Protein AF-M1C9Q8-F1 (afdb_monomer_lite)

Sequence (143 aa):
MIKGPVYTGVPIGEDLGNTLNLDLVDCLTENIVKFGPEASSKVEIVVFEKEQLKTVTNWLDGKSLIRGDPHVKLKDGRVSVSHISFKHTNVSMRKREFRLGARAVDNCDIRTRIIEAVTEPFFVVDRRSSKYLAFQLITYLFH

Secondary structure (DSSP, 8-state):
-----EEBTSEET-STT--EEEEEEETTT--B--SSSGGG-EEEEEEEEGGG-SSGGGGGS----EES--EEE-BTTEEEE-SEEEPP-SS--TT-EEEEEEEESS---SS-EEEPEEPPPEEEE-SSS------EEEEEEE-

Radius of gyration: 15.32 Å; chains: 1; bounding box: 33×31×43 Å

pLDDT: mean 71.49, std 15.31, range [31.62, 94.38]

InterPro domains:
  IPR012416 CALMODULIN-BINDING PROTEIN60 [PTHR31713] (4-132)
  IPR046831 Calmodulin binding protein-like, N-terminal domain [PF07887] (3-126)

Organism: Solanum tuberosum (NCBI:txid4113)

Structure (mmCIF, N/CA/C/O backbone):
data_AF-M1C9Q8-F1
#
_entry.id   AF-M1C9Q8-F1
#
loop_
_atom_site.group_PDB
_atom_site.id
_atom_site.type_symbol
_atom_site.label_atom_id
_atom_site.label_alt_id
_atom_site.label_comp_id
_atom_site.label_asym_id
_atom_site.label_entity_id
_atom_site.label_seq_id
_atom_site.pdbx_PDB_ins_code
_atom_site.Cartn_x
_atom_site.Cartn_y
_atom_site.Cartn_z
_atom_site.occupancy
_atom_site.B_iso_or_equiv
_atom_site.auth_seq_id
_atom_site.auth_comp_id
_atom_site.auth_asym_id
_atom_site.auth_atom_id
_atom_site.pdbx_PDB_model_num
ATOM 1 N N . MET A 1 1 ? 8.074 -14.052 0.534 1.00 31.62 1 MET A N 1
ATOM 2 C CA . MET A 1 1 ? 8.976 -14.379 -0.599 1.00 31.62 1 MET A CA 1
ATOM 3 C C . MET A 1 1 ? 8.622 -13.458 -1.759 1.00 31.62 1 MET A C 1
ATOM 5 O O . MET A 1 1 ? 7.519 -13.575 -2.267 1.00 31.62 1 MET A O 1
ATOM 9 N N . ILE A 1 2 ? 9.502 -12.529 -2.142 1.00 32.78 2 ILE A N 1
ATOM 10 C CA . ILE A 1 2 ? 9.298 -11.620 -3.289 1.00 32.78 2 ILE A CA 1
ATOM 11 C C . ILE A 1 2 ? 10.056 -12.205 -4.492 1.00 32.78 2 ILE A C 1
ATOM 13 O O . ILE A 1 2 ? 11.221 -12.570 -4.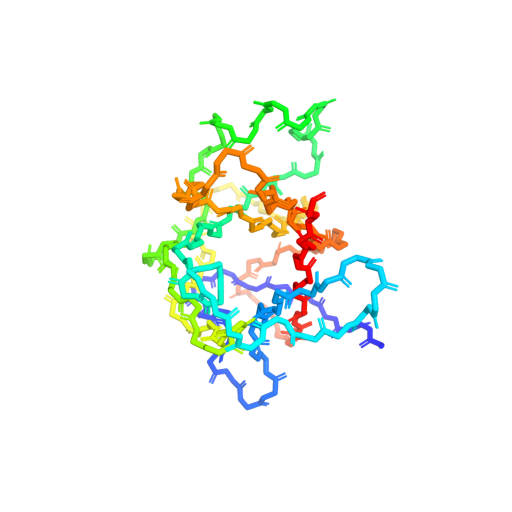335 1.00 32.78 2 ILE A O 1
ATOM 17 N N . LYS A 1 3 ? 9.434 -12.328 -5.676 1.00 43.16 3 LYS A N 1
ATOM 18 C CA . LYS A 1 3 ? 10.125 -12.748 -6.916 1.00 43.16 3 LYS A CA 1
ATOM 19 C C . LYS A 1 3 ? 9.519 -12.113 -8.173 1.00 43.16 3 LYS A C 1
ATOM 21 O O . LYS A 1 3 ? 8.461 -12.555 -8.588 1.00 43.16 3 LYS A O 1
ATOM 26 N N . GLY A 1 4 ? 10.237 -11.180 -8.811 1.00 51.88 4 GLY A N 1
ATOM 27 C CA . GLY A 1 4 ? 9.956 -10.669 -10.169 1.00 51.88 4 GLY A CA 1
ATOM 28 C C . GLY A 1 4 ? 10.069 -9.140 -10.299 1.00 51.88 4 GLY A C 1
ATOM 29 O O . GLY A 1 4 ? 10.230 -8.482 -9.283 1.00 51.88 4 GLY A O 1
ATOM 30 N N . PRO A 1 5 ? 10.060 -8.556 -11.510 1.00 55.66 5 PRO A N 1
ATOM 31 C CA . PRO A 1 5 ? 9.874 -7.114 -11.738 1.00 55.66 5 PRO A CA 1
ATOM 32 C C . PRO A 1 5 ? 8.406 -6.719 -12.038 1.00 55.66 5 PRO A C 1
ATOM 34 O O . PRO A 1 5 ? 7.604 -7.548 -12.457 1.00 55.66 5 PRO A O 1
ATOM 37 N N . VAL A 1 6 ? 8.055 -5.436 -11.867 1.00 63.53 6 VAL A N 1
ATOM 38 C CA . VAL A 1 6 ? 6.753 -4.847 -12.274 1.00 63.53 6 VAL A CA 1
ATOM 39 C C . VAL A 1 6 ? 6.819 -4.339 -13.712 1.00 63.53 6 VAL A C 1
ATOM 41 O O . VAL A 1 6 ? 7.870 -3.878 -14.142 1.00 63.53 6 VAL A O 1
ATOM 44 N N . TYR A 1 7 ? 5.714 -4.368 -14.462 1.00 67.62 7 TYR A N 1
ATOM 45 C CA . TYR A 1 7 ? 5.686 -3.937 -15.865 1.00 67.62 7 TYR A CA 1
ATOM 46 C C . TYR A 1 7 ? 4.833 -2.699 -16.107 1.00 67.62 7 TYR A C 1
ATOM 48 O O . TYR A 1 7 ? 3.820 -2.472 -15.449 1.00 67.62 7 TYR A O 1
ATOM 56 N N . THR A 1 8 ? 5.217 -1.924 -17.117 1.00 64.38 8 THR A N 1
ATOM 57 C CA . THR A 1 8 ? 4.385 -0.836 -17.633 1.00 64.38 8 THR A CA 1
ATOM 58 C C . THR A 1 8 ? 3.219 -1.338 -18.468 1.00 64.38 8 THR A C 1
ATOM 60 O O . THR A 1 8 ? 3.320 -2.340 -19.180 1.00 64.38 8 THR A O 1
ATOM 63 N N . GLY A 1 9 ? 2.100 -0.618 -18.392 1.00 62.06 9 GLY A N 1
ATOM 64 C CA . GLY A 1 9 ? 0.899 -0.895 -19.181 1.00 62.06 9 GLY A CA 1
ATOM 65 C C . GLY A 1 9 ? 0.132 -2.156 -18.780 1.00 62.06 9 GLY A C 1
ATOM 66 O O . GLY A 1 9 ? -0.863 -2.468 -19.4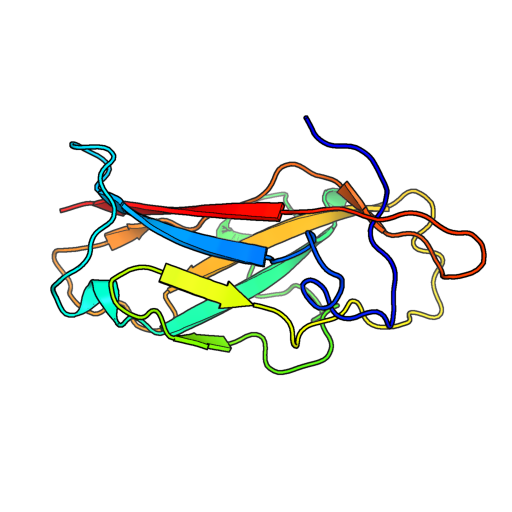27 1.00 62.06 9 GLY A O 1
ATOM 67 N N . VAL A 1 10 ? 0.573 -2.864 -17.738 1.00 69.06 10 VAL A N 1
ATOM 68 C CA . VAL A 1 10 ? -0.161 -3.969 -17.115 1.00 69.06 10 VAL A CA 1
ATOM 69 C C . VAL A 1 10 ? -0.721 -3.462 -15.788 1.00 69.06 10 VAL A C 1
ATOM 71 O O . VAL A 1 10 ? 0.049 -2.917 -14.988 1.00 69.06 10 VAL A O 1
ATOM 74 N N . PRO A 1 11 ? -2.034 -3.584 -15.556 1.00 68.62 11 PRO A N 1
ATOM 75 C CA . PRO A 1 11 ? -2.615 -3.314 -14.256 1.00 68.62 11 PRO A CA 1
ATOM 76 C C . PRO A 1 11 ? -1.959 -4.150 -13.156 1.00 68.62 11 PRO A C 1
ATOM 78 O O . PRO A 1 11 ? -1.818 -5.371 -13.233 1.00 68.62 11 PRO A O 1
ATOM 81 N N . ILE A 1 12 ? -1.508 -3.455 -12.121 1.00 70.12 12 ILE A N 1
ATOM 82 C CA . ILE A 1 12 ? -1.076 -4.045 -10.863 1.00 70.12 12 ILE A CA 1
ATOM 83 C C . ILE A 1 12 ? -2.335 -4.659 -10.256 1.00 70.12 12 ILE A C 1
ATOM 85 O O . ILE A 1 12 ? -3.306 -3.934 -10.082 1.00 70.12 12 ILE A O 1
ATOM 89 N N . GLY A 1 13 ? -2.339 -5.956 -9.947 1.00 60.84 13 GLY A N 1
ATOM 90 C CA . GLY A 1 13 ? -3.499 -6.602 -9.322 1.00 60.84 13 GLY A CA 1
ATOM 91 C C . GLY A 1 13 ? -4.450 -7.392 -10.210 1.00 60.84 13 GLY A C 1
ATOM 92 O O . GLY A 1 13 ? -5.380 -7.974 -9.663 1.00 60.84 13 GLY A O 1
ATOM 93 N N . GLU A 1 14 ? -4.248 -7.440 -11.528 1.00 52.62 14 GLU A N 1
ATOM 94 C CA . GLU A 1 14 ? -5.216 -8.054 -12.456 1.00 52.62 14 GLU A CA 1
ATOM 95 C C . GLU A 1 14 ? -4.983 -9.554 -12.728 1.00 52.62 14 GLU A C 1
ATOM 97 O O . GLU A 1 14 ? -5.942 -10.281 -12.975 1.00 52.62 14 GLU A O 1
ATOM 102 N N . ASP A 1 15 ? -3.747 -10.058 -12.616 1.00 52.62 15 ASP A N 1
ATOM 103 C CA . ASP A 1 15 ? -3.471 -11.497 -12.758 1.00 52.62 15 ASP A CA 1
ATOM 104 C C . ASP A 1 15 ? -3.753 -12.268 -11.455 1.00 52.62 15 ASP A C 1
ATOM 106 O O . ASP A 1 15 ? -3.466 -11.788 -10.353 1.00 52.62 15 ASP A O 1
ATOM 110 N N . LEU A 1 16 ? -4.290 -13.491 -11.580 1.00 43.03 16 LEU A N 1
ATOM 111 C CA . LEU A 1 16 ? -4.563 -14.413 -10.467 1.00 43.03 16 LEU A CA 1
ATOM 112 C C . LEU A 1 16 ? -3.307 -14.587 -9.591 1.00 43.03 16 LEU A C 1
ATOM 114 O O . LEU A 1 16 ? -2.371 -15.296 -9.959 1.00 43.03 16 LEU A O 1
ATOM 118 N N . GLY A 1 17 ? -3.301 -13.931 -8.426 1.00 50.59 17 GLY A N 1
ATOM 119 C CA . GLY A 1 17 ? -2.200 -13.950 -7.456 1.00 50.59 17 GLY A CA 1
ATOM 120 C C . GLY A 1 17 ? -1.436 -12.631 -7.278 1.00 50.59 17 GLY A C 1
ATOM 121 O O . GLY A 1 17 ? -0.583 -12.569 -6.399 1.00 50.59 17 GLY A O 1
ATOM 122 N N . ASN A 1 18 ? -1.746 -11.576 -8.042 1.00 56.75 18 ASN A N 1
ATOM 123 C CA . ASN A 1 18 ? -0.991 -10.314 -8.050 1.00 56.75 18 ASN A CA 1
ATOM 124 C C . ASN A 1 18 ? -1.695 -9.113 -7.391 1.00 56.75 18 ASN A C 1
ATOM 126 O O . ASN A 1 18 ? -1.301 -7.980 -7.647 1.00 56.75 18 ASN A O 1
ATOM 130 N N . THR A 1 19 ? -2.719 -9.311 -6.561 1.00 65.50 19 THR A N 1
ATOM 131 C CA . THR A 1 19 ? -3.496 -8.220 -5.936 1.00 65.50 19 THR A CA 1
ATOM 132 C C . THR A 1 19 ? -2.626 -7.294 -5.087 1.00 65.50 19 THR A C 1
ATOM 134 O O . THR A 1 19 ? -1.939 -7.772 -4.184 1.00 65.50 19 THR A O 1
ATOM 137 N N . LEU A 1 20 ? -2.695 -5.980 -5.333 1.00 78.12 20 LEU A N 1
ATOM 138 C CA . LEU A 1 20 ? -2.191 -4.993 -4.383 1.00 78.12 20 LEU A CA 1
ATOM 139 C C . LEU A 1 20 ? -3.223 -4.850 -3.269 1.00 78.12 20 LEU A C 1
ATOM 141 O O . LEU A 1 20 ? -4.283 -4.265 -3.480 1.00 78.12 20 LEU A O 1
ATOM 145 N N . ASN A 1 21 ? -2.917 -5.397 -2.102 1.00 85.50 21 ASN A N 1
ATOM 146 C CA . ASN A 1 21 ? -3.796 -5.293 -0.946 1.00 85.50 21 ASN A CA 1
ATOM 147 C C . ASN A 1 21 ? -3.310 -4.191 -0.013 1.00 85.50 21 ASN A C 1
ATOM 149 O O . ASN A 1 21 ? -2.109 -4.037 0.219 1.00 85.50 21 ASN A O 1
ATOM 153 N N . LEU A 1 22 ? -4.268 -3.437 0.503 1.00 87.75 22 LEU A N 1
ATOM 154 C CA . LEU A 1 22 ? -4.085 -2.401 1.501 1.00 87.75 22 LEU A CA 1
ATOM 155 C C . LEU A 1 22 ? -4.877 -2.796 2.735 1.00 87.75 22 LEU A C 1
ATOM 157 O O . LEU A 1 22 ? -6.096 -2.930 2.645 1.00 87.75 22 LEU A O 1
ATOM 161 N N . ASP A 1 23 ? -4.180 -2.940 3.857 1.00 91.44 23 ASP A N 1
ATOM 162 C CA . ASP A 1 23 ? -4.781 -3.218 5.158 1.00 91.44 23 ASP A CA 1
ATOM 163 C C . ASP A 1 23 ? -4.470 -2.068 6.129 1.00 91.44 23 ASP A C 1
ATOM 165 O O . ASP A 1 23 ? -3.315 -1.654 6.276 1.00 91.44 23 ASP A O 1
ATOM 169 N N . LEU A 1 24 ? -5.507 -1.557 6.796 1.00 90.56 24 LEU A N 1
ATOM 170 C CA . LEU A 1 24 ? -5.395 -0.637 7.922 1.00 90.56 24 LEU A CA 1
ATOM 171 C C . LEU A 1 24 ? -5.273 -1.442 9.213 1.00 90.56 24 LEU A C 1
ATOM 173 O O . LEU A 1 24 ? -6.201 -2.156 9.597 1.00 90.56 24 LEU A O 1
ATOM 177 N N . VAL A 1 25 ? -4.131 -1.318 9.877 1.00 89.75 25 VAL A N 1
ATOM 178 C CA . VAL A 1 25 ? -3.768 -2.101 11.059 1.00 89.75 25 VAL A CA 1
ATOM 179 C C . VAL A 1 25 ? -3.587 -1.181 12.259 1.00 89.75 25 VAL A C 1
ATOM 181 O O . VAL A 1 25 ? -2.908 -0.165 12.176 1.00 89.75 25 VAL A O 1
ATOM 184 N N . ASP A 1 26 ? -4.183 -1.531 13.389 1.00 87.19 26 ASP A N 1
ATOM 185 C CA . ASP A 1 26 ? -3.959 -0.842 14.656 1.00 87.19 26 ASP A CA 1
ATOM 186 C C . ASP A 1 26 ? -2.532 -1.119 15.156 1.00 87.19 26 ASP A C 1
ATOM 188 O O . ASP A 1 26 ? -2.102 -2.272 15.226 1.00 87.19 26 ASP A O 1
ATOM 192 N N . CYS A 1 27 ? -1.776 -0.069 15.484 1.00 82.31 27 CYS A N 1
ATOM 193 C CA . CYS A 1 27 ? -0.359 -0.208 15.830 1.00 82.31 27 CYS A CA 1
ATOM 194 C C . CYS A 1 27 ? -0.096 -0.880 17.187 1.00 82.31 27 CYS A C 1
ATOM 196 O O . CYS A 1 27 ? 1.019 -1.343 17.417 1.00 82.31 27 CYS A O 1
ATOM 198 N N . LEU A 1 28 ? -1.086 -0.927 18.085 1.00 84.69 28 LEU A N 1
ATOM 199 C CA . LEU A 1 28 ? -0.945 -1.501 19.425 1.00 84.69 28 LEU A CA 1
ATOM 200 C C . LEU A 1 28 ? -1.294 -2.988 19.443 1.00 84.69 28 LEU A C 1
ATOM 202 O O . LEU A 1 28 ? -0.686 -3.771 20.168 1.00 84.69 28 LEU A O 1
ATOM 206 N N . THR A 1 29 ? -2.307 -3.365 18.672 1.00 88.25 29 THR A N 1
ATOM 207 C CA . THR A 1 29 ? -2.899 -4.703 18.665 1.00 88.25 29 THR A CA 1
ATOM 208 C C . THR A 1 29 ? -2.516 -5.520 17.438 1.00 88.25 29 THR A C 1
ATOM 210 O O . THR A 1 29 ? -2.816 -6.711 17.402 1.00 88.25 29 THR A O 1
ATOM 213 N N . GLU A 1 30 ? -1.913 -4.885 16.428 1.00 85.88 30 GLU A N 1
ATOM 214 C CA . GLU A 1 30 ? -1.593 -5.460 15.115 1.00 85.88 30 GLU A CA 1
ATOM 215 C C . GLU A 1 30 ? -2.811 -6.058 14.383 1.00 85.88 30 GLU A C 1
ATOM 217 O O . GLU A 1 30 ? -2.683 -6.796 13.403 1.00 85.88 30 GLU A O 1
ATOM 222 N N . ASN A 1 31 ? -4.024 -5.715 14.824 1.00 90.75 31 ASN A N 1
ATOM 223 C CA . ASN A 1 31 ? -5.259 -6.179 14.216 1.00 90.75 31 ASN A CA 1
ATOM 224 C C . ASN A 1 31 ? -5.744 -5.215 13.144 1.00 90.75 31 ASN A C 1
ATOM 226 O O . ASN A 1 31 ? -5.573 -4.002 13.231 1.00 90.75 31 ASN A O 1
ATOM 230 N N . ILE A 1 32 ? -6.439 -5.762 12.150 1.00 90.75 32 ILE A N 1
ATOM 231 C CA . ILE A 1 32 ? -7.072 -4.937 11.125 1.00 90.75 32 ILE A CA 1
ATOM 232 C C . ILE A 1 32 ? -8.239 -4.161 11.732 1.00 90.75 32 ILE A C 1
ATOM 234 O O . ILE A 1 32 ? -9.133 -4.745 12.353 1.00 90.75 32 ILE A O 1
ATOM 238 N N . VAL A 1 33 ? -8.236 -2.849 11.507 1.00 91.25 33 VAL A N 1
ATOM 239 C CA . VAL A 1 33 ? -9.265 -1.918 11.969 1.00 91.25 33 VAL A CA 1
ATOM 240 C C . VAL A 1 33 ? -10.494 -2.075 11.083 1.00 91.25 33 VAL A C 1
ATOM 242 O O . VAL A 1 33 ? -10.578 -1.512 9.998 1.00 91.25 33 VAL A O 1
ATOM 245 N N . LYS A 1 34 ? -11.457 -2.881 11.533 1.00 93.12 34 LYS A N 1
ATOM 246 C CA . LYS A 1 34 ? -12.657 -3.210 10.745 1.00 93.12 34 LYS A CA 1
ATOM 247 C C . LYS A 1 34 ? -13.788 -2.191 10.860 1.00 93.12 34 LYS A C 1
ATOM 249 O O . LYS A 1 34 ? -14.697 -2.207 10.040 1.00 93.12 34 LYS A O 1
ATOM 254 N N . PHE A 1 35 ? -13.763 -1.349 11.886 1.00 89.56 35 PHE A N 1
ATOM 255 C CA . PHE A 1 35 ? -14.866 -0.457 12.235 1.00 89.56 35 PHE A CA 1
ATOM 256 C C . PHE A 1 35 ? -14.357 0.960 12.481 1.00 89.56 35 PHE A C 1
ATOM 258 O O . PHE A 1 35 ? -13.169 1.159 12.712 1.00 89.56 35 PHE A O 1
ATOM 265 N N . GLY A 1 36 ? -15.278 1.922 12.468 1.00 87.69 36 GLY A N 1
ATOM 266 C CA . GLY A 1 36 ? -14.965 3.338 12.631 1.00 87.69 36 GLY A CA 1
ATOM 267 C C . GLY A 1 36 ? -14.818 4.073 11.296 1.00 87.69 36 GLY A C 1
ATOM 268 O O . GLY A 1 36 ? -14.816 3.445 10.229 1.00 87.69 36 GLY A O 1
ATOM 269 N N . PRO A 1 37 ? -14.751 5.411 11.339 1.00 86.56 37 PRO A N 1
ATOM 270 C CA . PRO A 1 37 ? -14.596 6.228 10.141 1.00 86.56 37 PRO A CA 1
ATOM 271 C C . PRO A 1 37 ? -13.297 5.903 9.381 1.00 86.56 37 PRO A C 1
ATOM 273 O O . PRO A 1 37 ? -13.295 5.887 8.149 1.00 86.56 37 PRO A O 1
ATOM 276 N N . GLU A 1 38 ? -12.234 5.520 10.092 1.00 87.19 38 GLU A N 1
ATOM 277 C CA . GLU A 1 38 ? -10.922 5.201 9.522 1.00 87.19 38 GLU A CA 1
ATOM 278 C C . GLU A 1 38 ? -10.944 3.915 8.683 1.00 87.19 38 GLU A C 1
ATOM 280 O O . GLU A 1 38 ? -10.308 3.835 7.632 1.00 87.19 38 GLU A O 1
ATOM 285 N N . ALA A 1 39 ? -11.770 2.936 9.068 1.00 90.00 39 ALA A N 1
ATOM 286 C CA . ALA A 1 39 ? -11.976 1.700 8.308 1.00 90.00 39 ALA A CA 1
ATOM 287 C C . ALA A 1 39 ? -12.641 1.924 6.933 1.00 90.00 39 ALA A C 1
ATOM 289 O O . ALA A 1 39 ? -12.683 1.004 6.112 1.00 90.00 39 ALA A O 1
ATOM 290 N N . SER A 1 40 ? -13.170 3.130 6.691 1.00 91.06 40 SER A N 1
ATOM 291 C CA . SER A 1 40 ? -13.786 3.572 5.434 1.00 91.06 40 SER A CA 1
ATOM 292 C C . SER A 1 40 ? -13.057 4.757 4.787 1.00 91.06 40 SER A C 1
ATOM 294 O O . SER A 1 40 ? -13.604 5.385 3.872 1.00 91.06 40 SER A O 1
ATOM 296 N N . SER A 1 41 ? -11.843 5.081 5.246 1.00 89.25 41 SER A N 1
ATOM 297 C CA . SER A 1 41 ? -11.075 6.218 4.742 1.00 89.25 41 SER A CA 1
ATOM 298 C C . SER A 1 41 ? -10.745 6.089 3.258 1.00 89.25 41 SER A C 1
ATOM 300 O O . SER A 1 41 ? -10.505 5.001 2.720 1.00 89.25 41 SER A O 1
ATOM 302 N N . LYS A 1 42 ? -10.706 7.244 2.590 1.00 90.69 42 LYS A N 1
ATOM 303 C CA . LYS A 1 42 ? -10.160 7.366 1.243 1.00 90.69 42 LYS A CA 1
ATOM 304 C C . LYS A 1 42 ? -8.637 7.402 1.324 1.00 90.69 42 LYS A C 1
ATOM 306 O O . LYS A 1 42 ? -8.065 8.176 2.089 1.00 90.69 42 LYS A O 1
ATOM 311 N N . VAL A 1 43 ? -7.993 6.573 0.516 1.00 89.00 43 VAL A N 1
ATOM 312 C CA . VAL A 1 43 ? -6.542 6.403 0.455 1.00 89.00 43 VAL A CA 1
ATOM 313 C C . VAL A 1 43 ? -6.073 6.705 -0.962 1.00 89.00 43 VAL A C 1
ATOM 315 O O . VAL A 1 43 ? -6.710 6.305 -1.934 1.00 89.00 43 VAL A O 1
ATOM 318 N N . GLU A 1 44 ? -4.961 7.416 -1.084 1.00 88.25 44 GLU A N 1
ATOM 319 C CA . GLU A 1 44 ? -4.265 7.652 -2.342 1.00 88.25 44 GLU A CA 1
ATOM 320 C C . GLU A 1 44 ? -3.027 6.762 -2.418 1.00 88.25 44 GLU A C 1
ATOM 322 O O . GLU A 1 44 ? -2.211 6.729 -1.492 1.00 88.25 44 GLU A O 1
ATOM 327 N N . ILE A 1 45 ? -2.878 6.065 -3.544 1.00 86.12 45 ILE A N 1
ATOM 328 C CA . ILE A 1 45 ? -1.682 5.299 -3.878 1.00 86.12 45 ILE A CA 1
ATOM 329 C C . ILE A 1 45 ? -0.720 6.189 -4.653 1.00 86.12 45 ILE A C 1
ATOM 331 O O . ILE A 1 45 ? -1.056 6.744 -5.699 1.00 86.12 45 ILE A O 1
ATOM 335 N N . VAL A 1 46 ? 0.512 6.266 -4.165 1.00 83.44 46 VAL A N 1
ATOM 336 C CA . VAL A 1 46 ? 1.572 7.102 -4.730 1.00 83.44 46 VAL A CA 1
ATOM 337 C C . VAL A 1 46 ? 2.718 6.210 -5.200 1.00 83.44 46 VAL A C 1
ATOM 339 O O . VAL A 1 46 ? 3.015 5.186 -4.592 1.00 83.44 46 VAL A O 1
ATOM 342 N N . VAL A 1 47 ? 3.383 6.586 -6.291 1.00 80.31 47 VAL A N 1
ATOM 343 C CA . VAL A 1 47 ? 4.603 5.922 -6.775 1.00 80.31 47 VAL A CA 1
ATOM 344 C C . VAL A 1 47 ? 5.750 6.913 -6.741 1.00 80.31 47 VAL A C 1
ATOM 346 O O . VAL A 1 47 ? 5.607 8.043 -7.206 1.00 80.31 47 VAL A O 1
ATOM 349 N N . PHE A 1 48 ? 6.910 6.465 -6.272 1.00 78.00 48 PHE A N 1
ATOM 350 C CA . PHE A 1 48 ? 8.134 7.259 -6.266 1.00 78.00 48 PHE A CA 1
ATOM 351 C C . PHE A 1 48 ? 9.334 6.431 -6.715 1.00 78.00 48 PHE A C 1
A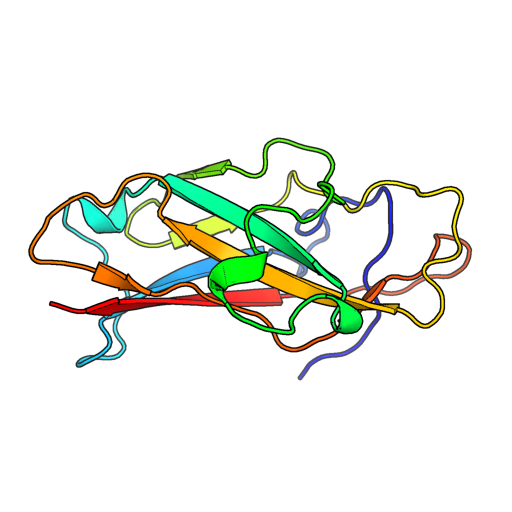TOM 353 O O . PHE A 1 48 ? 9.454 5.244 -6.408 1.00 78.00 48 PHE A O 1
ATOM 360 N N . GLU A 1 49 ? 10.239 7.082 -7.442 1.00 73.69 49 GLU A N 1
ATOM 361 C CA . GLU A 1 49 ? 11.574 6.559 -7.726 1.00 73.69 49 GLU A CA 1
ATOM 362 C C . GLU A 1 49 ? 12.424 6.655 -6.452 1.00 73.69 49 GLU A C 1
ATOM 364 O O . GLU A 1 49 ? 12.413 7.685 -5.776 1.00 73.69 49 GLU A O 1
ATOM 369 N N . LYS A 1 50 ? 13.185 5.605 -6.124 1.00 67.88 50 LYS A N 1
ATOM 370 C CA . LYS A 1 50 ? 14.049 5.544 -4.931 1.00 67.88 50 LYS A CA 1
ATOM 371 C C . LYS A 1 50 ? 14.962 6.764 -4.803 1.00 67.88 50 LYS A C 1
ATOM 373 O O . LYS A 1 50 ? 15.167 7.257 -3.702 1.00 67.88 50 LYS A O 1
ATOM 378 N N . GLU A 1 51 ? 15.476 7.269 -5.921 1.00 63.22 51 GLU A N 1
ATOM 379 C CA . GLU A 1 51 ? 16.376 8.428 -5.963 1.00 63.22 51 GLU A CA 1
ATOM 380 C C . GLU A 1 51 ? 15.687 9.755 -5.580 1.00 63.22 51 GLU A C 1
ATOM 382 O O . GLU A 1 51 ? 16.368 10.716 -5.220 1.00 63.22 51 GLU A O 1
ATOM 387 N N . GLN A 1 52 ? 14.349 9.817 -5.622 1.00 58.25 52 GLN A N 1
ATOM 388 C CA . GLN A 1 52 ? 13.564 11.013 -5.285 1.00 58.25 52 GLN A CA 1
ATOM 389 C C . GLN A 1 52 ? 13.094 11.063 -3.826 1.00 58.25 52 GLN A C 1
ATOM 391 O O . GLN A 1 52 ? 12.688 12.123 -3.347 1.00 58.25 52 GLN A O 1
ATOM 396 N N . LEU A 1 53 ? 13.201 9.957 -3.086 1.00 57.28 53 LEU A N 1
ATOM 397 C CA . LEU A 1 53 ? 12.957 9.932 -1.646 1.00 57.28 53 LEU A CA 1
ATOM 398 C C . LEU A 1 53 ? 14.175 10.464 -0.884 1.00 57.28 53 LEU A C 1
ATOM 400 O O . LEU A 1 53 ? 14.929 9.706 -0.279 1.00 57.28 53 LEU A O 1
ATOM 404 N N . LYS A 1 54 ? 14.372 11.783 -0.899 1.00 53.19 54 LYS A N 1
ATOM 405 C CA . LYS A 1 54 ? 15.298 12.432 0.045 1.00 53.19 54 LYS A CA 1
ATOM 406 C C . LYS A 1 54 ? 14.634 12.707 1.402 1.00 53.19 54 LYS A C 1
ATOM 408 O O . LYS A 1 54 ? 15.323 12.670 2.415 1.00 53.19 54 LYS A O 1
ATOM 413 N N . THR A 1 55 ? 13.306 12.887 1.424 1.00 52.84 55 THR A N 1
ATOM 414 C CA . THR A 1 55 ? 12.491 13.143 2.629 1.00 52.84 55 THR A CA 1
ATOM 415 C C . THR A 1 55 ? 11.038 12.689 2.401 1.00 52.84 55 THR A C 1
ATOM 417 O O . THR A 1 55 ? 10.562 12.729 1.267 1.00 52.84 55 THR A O 1
ATOM 420 N N . VAL A 1 56 ? 10.302 12.308 3.457 1.00 49.59 56 VAL A N 1
ATOM 421 C CA . VAL A 1 56 ? 8.848 11.990 3.411 1.00 49.59 56 VAL A CA 1
ATOM 422 C C . VAL A 1 56 ? 8.020 13.147 2.821 1.00 49.59 56 VAL A C 1
ATOM 424 O O . VAL A 1 56 ? 7.026 12.945 2.141 1.00 49.59 56 VAL A O 1
ATOM 427 N N . THR A 1 57 ? 8.482 14.388 2.967 1.00 49.81 57 THR A N 1
ATOM 428 C CA . THR A 1 57 ? 7.814 15.584 2.429 1.00 49.81 57 THR A CA 1
ATOM 429 C C . THR A 1 57 ? 7.846 15.692 0.895 1.00 49.81 57 THR A C 1
ATOM 431 O O . THR A 1 57 ? 7.079 16.462 0.325 1.00 49.81 57 THR A O 1
ATOM 434 N N . ASN A 1 58 ? 8.690 14.914 0.203 1.00 52.94 58 ASN A N 1
ATOM 435 C CA . ASN A 1 58 ? 8.815 14.948 -1.263 1.00 52.94 58 ASN A CA 1
ATOM 436 C C . ASN A 1 58 ? 7.697 14.192 -2.004 1.00 52.94 58 ASN A C 1
ATOM 438 O O . ASN A 1 58 ? 7.708 14.123 -3.232 1.00 52.94 58 ASN A O 1
ATOM 442 N N . TRP A 1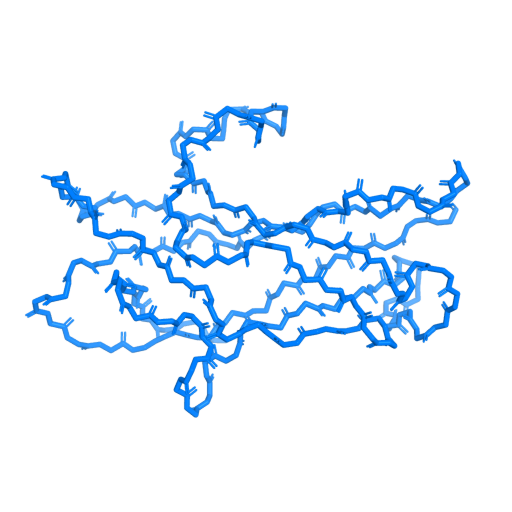 59 ? 6.724 13.628 -1.284 1.00 56.44 59 TRP A N 1
ATOM 443 C CA . TRP A 1 59 ? 5.622 12.854 -1.866 1.00 56.44 59 TRP A CA 1
ATOM 444 C C . TRP A 1 59 ? 4.644 13.708 -2.686 1.00 56.44 59 TRP A C 1
ATOM 446 O O . TRP A 1 59 ? 3.836 13.169 -3.435 1.00 56.44 59 TRP A O 1
ATOM 456 N N . LEU A 1 60 ? 4.708 15.035 -2.543 1.00 47.88 60 LEU A N 1
ATOM 457 C CA . LEU A 1 60 ? 3.808 15.995 -3.189 1.00 47.88 60 LEU A CA 1
ATOM 458 C C . LEU A 1 60 ? 4.196 16.342 -4.636 1.00 47.88 60 LEU A C 1
ATOM 460 O O . LEU A 1 60 ? 3.333 16.773 -5.391 1.00 47.88 60 LEU A O 1
ATOM 464 N N . ASP A 1 61 ? 5.457 16.139 -5.029 1.00 48.78 61 ASP A N 1
ATOM 465 C CA . ASP A 1 61 ? 6.005 16.661 -6.298 1.00 48.78 61 ASP A CA 1
ATOM 466 C C . ASP A 1 61 ? 6.346 15.556 -7.322 1.00 48.78 61 ASP A C 1
ATOM 468 O O . ASP A 1 61 ? 6.880 15.789 -8.411 1.00 48.78 61 ASP A O 1
ATOM 472 N N . GLY A 1 62 ? 6.049 14.301 -6.972 1.00 51.28 62 GLY A N 1
ATOM 473 C CA . GLY A 1 62 ? 6.324 13.145 -7.814 1.00 51.28 62 GLY A CA 1
ATOM 474 C C . GLY A 1 62 ? 5.402 13.122 -9.029 1.00 51.28 62 GLY A C 1
ATOM 475 O O . GLY A 1 62 ? 4.205 12.868 -8.902 1.00 51.28 62 GLY A O 1
ATOM 476 N N . LYS A 1 63 ? 5.951 13.341 -10.233 1.00 56.25 63 LYS A N 1
ATOM 477 C CA . LYS A 1 63 ? 5.251 13.090 -11.506 1.00 56.25 63 LYS A CA 1
ATOM 478 C C . LYS A 1 63 ? 4.488 11.768 -11.411 1.00 56.25 63 LYS A C 1
ATOM 480 O O . LYS A 1 63 ? 5.108 10.725 -11.237 1.00 56.25 63 LYS A O 1
ATOM 485 N N . SER A 1 64 ? 3.162 11.806 -11.555 1.00 66.81 64 SER A N 1
ATOM 486 C CA . SER A 1 64 ? 2.331 10.602 -11.471 1.00 66.81 64 SER A CA 1
ATOM 487 C C . SER A 1 64 ? 2.746 9.598 -12.552 1.00 66.81 64 SER A C 1
ATOM 489 O O . SER A 1 64 ? 2.441 9.767 -13.738 1.00 66.81 64 SER A O 1
ATOM 491 N N . LEU A 1 65 ? 3.473 8.560 -12.136 1.00 76.94 65 LEU A N 1
ATOM 492 C CA . LEU A 1 65 ? 3.891 7.424 -12.960 1.00 76.94 65 LEU A CA 1
ATOM 493 C C . LEU A 1 65 ? 2.794 6.356 -13.067 1.00 76.94 65 LEU A C 1
ATOM 495 O O . LEU A 1 65 ? 3.012 5.323 -13.694 1.00 76.94 65 LEU A O 1
ATOM 499 N N . ILE A 1 66 ? 1.614 6.613 -12.496 1.00 79.88 66 ILE A N 1
ATOM 500 C CA . ILE A 1 66 ? 0.472 5.700 -12.461 1.00 79.88 66 ILE A CA 1
ATOM 501 C C . ILE A 1 66 ? -0.576 6.119 -13.496 1.00 79.88 66 ILE A C 1
ATOM 503 O O . ILE A 1 66 ? -0.950 7.286 -13.594 1.00 79.88 66 ILE A O 1
ATOM 507 N N . ARG A 1 67 ? -1.080 5.159 -14.267 1.00 81.50 67 ARG A N 1
ATOM 508 C CA . ARG A 1 67 ? -2.292 5.256 -15.080 1.00 81.50 67 ARG A CA 1
ATOM 509 C C . ARG A 1 67 ? -3.456 4.619 -14.316 1.00 81.50 67 ARG A C 1
ATOM 511 O O . ARG A 1 67 ? -3.290 3.531 -13.775 1.00 81.50 67 ARG A O 1
ATOM 518 N N . GLY A 1 68 ? -4.618 5.267 -14.349 1.00 84.06 68 GLY A N 1
ATOM 519 C CA . GLY A 1 68 ? -5.803 4.897 -13.565 1.00 84.06 68 GLY A CA 1
ATOM 520 C C . GLY A 1 68 ? -6.095 5.940 -12.483 1.00 84.06 68 GLY A C 1
ATOM 521 O O . GLY A 1 68 ? -5.358 6.919 -12.366 1.00 84.06 68 GLY A O 1
ATOM 522 N N . ASP A 1 69 ? -7.171 5.742 -11.719 1.00 87.31 69 ASP A N 1
ATOM 523 C CA . ASP A 1 69 ? -7.456 6.546 -10.523 1.00 87.31 69 ASP A CA 1
ATOM 524 C C . ASP A 1 69 ? -6.583 6.045 -9.357 1.00 87.31 69 ASP A C 1
ATOM 526 O O . ASP A 1 69 ? -6.728 4.885 -8.970 1.00 87.31 69 ASP A O 1
ATOM 530 N N . PRO A 1 70 ? -5.663 6.854 -8.801 1.00 85.94 70 PRO A N 1
ATOM 531 C CA . PRO A 1 70 ? -4.834 6.431 -7.673 1.00 85.94 70 PRO A CA 1
ATOM 532 C C . PRO A 1 70 ? -5.617 6.344 -6.357 1.00 85.94 70 PRO A C 1
ATOM 534 O O . PRO A 1 70 ? -5.073 5.863 -5.363 1.00 85.94 70 PRO A O 1
ATOM 537 N N . HIS A 1 71 ? -6.865 6.816 -6.320 1.00 89.19 71 HIS A N 1
ATOM 538 C CA . HIS A 1 71 ? -7.674 6.805 -5.116 1.00 89.19 71 HIS A CA 1
ATOM 539 C C . HIS A 1 71 ? -8.472 5.517 -4.976 1.00 89.19 71 HIS A C 1
ATOM 541 O O . HIS A 1 71 ? -9.117 5.040 -5.909 1.00 89.19 71 HIS A O 1
ATOM 547 N N . VAL A 1 72 ? -8.489 4.998 -3.756 1.00 90.12 72 VAL A N 1
ATOM 548 C CA . VAL A 1 72 ? -9.301 3.857 -3.350 1.00 90.12 72 VAL A CA 1
ATOM 549 C C . VAL A 1 72 ? -9.968 4.155 -2.019 1.00 90.12 72 VAL A C 1
ATOM 551 O O . VAL A 1 72 ? -9.526 5.020 -1.263 1.00 90.12 72 VAL A O 1
ATOM 554 N N . LYS A 1 73 ? -11.063 3.459 -1.731 1.00 91.81 73 LYS A N 1
ATOM 555 C CA . LYS A 1 73 ? -11.759 3.571 -0.452 1.00 91.81 73 LYS A CA 1
ATOM 556 C C . LYS A 1 73 ? -11.639 2.253 0.292 1.00 91.81 73 LYS A C 1
ATOM 558 O O . LYS A 1 73 ? -11.904 1.203 -0.294 1.00 91.81 73 LYS A O 1
ATOM 563 N N . LEU A 1 74 ? -11.243 2.321 1.559 1.00 91.50 74 LEU A N 1
ATOM 564 C CA . LEU A 1 74 ? -11.238 1.152 2.427 1.00 91.50 74 LEU A CA 1
ATOM 565 C C . LEU A 1 74 ? -12.671 0.658 2.657 1.00 91.50 74 LEU A C 1
ATOM 567 O O . LEU A 1 74 ? -13.626 1.439 2.699 1.00 91.50 74 LEU A O 1
ATOM 571 N N . LYS A 1 75 ? -12.809 -0.656 2.801 1.00 94.19 75 LYS A N 1
ATOM 572 C CA . LYS A 1 75 ? -14.018 -1.326 3.261 1.00 94.19 75 LYS A CA 1
ATOM 573 C C . LYS A 1 75 ? -13.617 -2.298 4.360 1.00 94.19 75 LYS A C 1
ATOM 575 O O . LYS A 1 75 ? -12.805 -3.190 4.126 1.00 94.19 75 LYS A O 1
ATOM 580 N N . ASP A 1 76 ? -14.165 -2.103 5.553 1.00 94.38 76 ASP A N 1
ATOM 581 C CA . ASP A 1 76 ? -13.815 -2.881 6.746 1.00 94.38 76 ASP A CA 1
ATOM 582 C C . ASP A 1 76 ? -12.290 -2.900 6.997 1.00 94.38 76 ASP A C 1
ATOM 584 O O . ASP A 1 76 ? -11.705 -3.929 7.351 1.00 94.38 76 ASP A O 1
ATOM 588 N N . GLY A 1 77 ? -11.638 -1.756 6.744 1.00 90.50 77 GLY A N 1
ATOM 589 C CA . GLY A 1 77 ? -10.196 -1.571 6.906 1.00 90.50 77 GLY A CA 1
ATOM 590 C C . GLY A 1 77 ? -9.336 -2.158 5.795 1.00 90.50 77 GLY A C 1
ATOM 591 O O . GLY A 1 77 ? -8.118 -2.172 5.944 1.00 90.50 77 GLY A O 1
ATOM 592 N N . ARG A 1 78 ? -9.922 -2.662 4.702 1.00 93.12 78 ARG A N 1
ATOM 593 C CA . ARG A 1 78 ? -9.166 -3.290 3.610 1.00 93.12 78 ARG A CA 1
ATOM 594 C C . ARG A 1 78 ? -9.607 -2.830 2.233 1.00 93.12 78 ARG A C 1
ATOM 596 O O . ARG A 1 78 ? -10.756 -2.442 2.032 1.00 93.12 78 ARG A O 1
ATOM 603 N N . VAL A 1 79 ? -8.717 -2.944 1.254 1.00 90.81 79 VAL A N 1
ATOM 604 C CA . VAL A 1 79 ? -9.078 -2.866 -0.165 1.00 90.81 79 VAL A CA 1
ATOM 605 C C . VAL A 1 79 ? -8.069 -3.620 -1.027 1.00 90.81 79 VAL A C 1
ATOM 607 O O . VAL A 1 79 ? -6.866 -3.583 -0.773 1.00 90.81 79 VAL A O 1
ATOM 610 N N . SER A 1 80 ? -8.565 -4.290 -2.065 1.00 87.50 80 SER A N 1
ATOM 611 C CA . SER A 1 80 ? -7.740 -4.858 -3.132 1.00 87.50 80 SER A CA 1
ATOM 612 C C . SER A 1 80 ? -7.782 -3.936 -4.343 1.00 87.50 80 SER A C 1
ATOM 614 O O . SER A 1 80 ? -8.856 -3.516 -4.776 1.00 87.50 80 SER A O 1
ATOM 616 N N . VAL A 1 81 ? -6.615 -3.629 -4.896 1.00 84.06 81 VAL A N 1
ATOM 617 C CA . VAL A 1 81 ? -6.450 -2.692 -6.007 1.00 84.06 81 VAL A CA 1
ATOM 618 C C . VAL A 1 81 ? -5.949 -3.443 -7.229 1.00 84.06 81 VAL A C 1
ATOM 620 O O . VAL A 1 81 ? -4.924 -4.124 -7.163 1.00 84.06 81 VAL A O 1
ATOM 623 N N . SER A 1 82 ? -6.693 -3.319 -8.330 1.00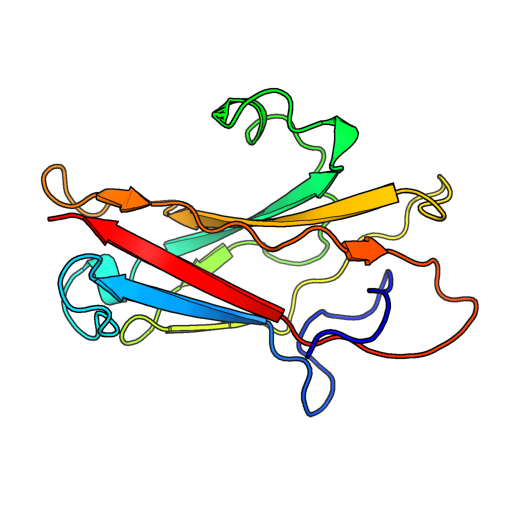 80.38 82 SER A N 1
ATOM 624 C CA . SER A 1 82 ? -6.423 -4.020 -9.592 1.00 80.38 82 SER A CA 1
ATOM 625 C C . SER A 1 82 ? -6.462 -3.133 -10.842 1.00 80.38 82 SER A C 1
ATOM 627 O O . SER A 1 82 ? -6.202 -3.615 -11.939 1.00 80.38 82 SER A O 1
ATOM 629 N N . HIS A 1 83 ? -6.790 -1.840 -10.714 1.00 81.25 83 HIS A N 1
ATOM 630 C CA . HIS A 1 83 ? -7.072 -0.952 -11.855 1.00 81.25 83 HIS A CA 1
ATOM 631 C C . HIS A 1 83 ? -5.974 0.077 -12.160 1.00 81.25 83 HIS A C 1
ATOM 633 O O . HIS A 1 83 ? -6.112 0.867 -13.098 1.00 81.25 83 HIS A O 1
ATOM 639 N N . ILE A 1 84 ? -4.891 0.097 -11.380 1.00 82.56 84 ILE A N 1
ATOM 640 C CA . ILE A 1 84 ? -3.769 1.025 -11.570 1.00 82.56 84 ILE A CA 1
ATOM 641 C C . ILE A 1 84 ? -2.612 0.339 -12.296 1.00 82.56 84 ILE A C 1
ATOM 643 O O . ILE A 1 84 ? -2.334 -0.826 -12.055 1.00 82.56 84 ILE A O 1
ATOM 647 N N . SER A 1 85 ? -1.898 1.041 -13.174 1.00 77.94 85 SER A N 1
ATOM 648 C CA . SER A 1 85 ? -0.730 0.502 -13.899 1.00 77.94 85 SER A CA 1
ATOM 649 C C . SER A 1 85 ? 0.387 1.532 -14.010 1.00 77.94 85 SER A C 1
ATOM 651 O O . SER A 1 85 ? 0.129 2.731 -13.966 1.00 77.94 85 SER A O 1
ATOM 653 N N . PHE A 1 86 ? 1.634 1.104 -14.205 1.00 77.88 86 PHE A N 1
ATOM 654 C CA . PHE A 1 86 ? 2.715 2.046 -14.507 1.00 77.88 86 PHE A CA 1
ATOM 655 C C . PHE A 1 86 ? 2.572 2.595 -15.934 1.00 77.88 86 PHE A C 1
ATOM 657 O O . PHE A 1 86 ? 2.381 1.834 -16.888 1.00 77.88 86 PHE A O 1
ATOM 664 N N . LYS A 1 87 ? 2.692 3.917 -16.100 1.00 76.56 87 LYS A N 1
ATOM 665 C CA . LYS A 1 87 ? 2.697 4.575 -17.414 1.00 76.56 87 LYS A CA 1
ATOM 666 C C . LYS A 1 87 ? 3.878 4.085 -18.250 1.00 76.56 87 LYS A C 1
ATOM 668 O O . LYS A 1 87 ? 4.984 3.909 -17.743 1.00 76.56 87 LYS A O 1
ATOM 673 N N . HIS A 1 88 ? 3.665 3.950 -19.556 1.00 66.44 88 HIS A N 1
ATOM 674 C CA . HIS A 1 88 ? 4.781 3.902 -20.495 1.00 66.44 88 HIS A CA 1
ATOM 675 C C . HIS A 1 88 ? 5.493 5.256 -20.472 1.00 66.44 88 HIS A C 1
ATOM 677 O O . HIS A 1 88 ? 4.851 6.299 -20.603 1.00 66.44 88 HIS A O 1
ATOM 683 N N . THR A 1 89 ? 6.809 5.249 -20.297 1.00 61.06 89 THR A N 1
ATOM 684 C CA . THR A 1 89 ? 7.632 6.453 -20.400 1.00 61.06 89 THR A CA 1
ATOM 685 C C . THR A 1 89 ? 8.637 6.250 -21.530 1.00 61.06 89 THR A C 1
ATOM 687 O O . THR A 1 89 ? 9.142 5.150 -21.733 1.00 61.06 89 THR A O 1
ATOM 690 N N . ASN A 1 90 ? 8.943 7.314 -22.280 1.00 55.56 90 ASN A N 1
ATOM 691 C CA . ASN A 1 90 ? 9.961 7.273 -23.345 1.00 55.56 90 ASN A CA 1
ATOM 692 C C . ASN A 1 90 ? 11.396 7.183 -22.788 1.00 55.56 90 ASN A C 1
ATOM 694 O O . ASN A 1 90 ? 12.366 7.145 -23.542 1.00 55.56 90 ASN A O 1
ATOM 698 N N . VAL A 1 91 ? 11.532 7.169 -21.462 1.00 59.56 91 VAL A N 1
ATOM 699 C CA . VAL A 1 91 ? 12.790 7.022 -20.743 1.00 59.56 91 VAL A CA 1
ATOM 700 C C . VAL A 1 91 ? 12.863 5.594 -20.230 1.00 59.56 91 VAL A C 1
ATOM 702 O O . VAL A 1 91 ? 11.957 5.119 -19.553 1.00 59.56 91 VAL A O 1
ATOM 705 N N . SER A 1 92 ? 13.961 4.903 -20.525 1.00 57.12 92 SER A N 1
ATOM 706 C CA . SER A 1 92 ? 14.165 3.546 -20.028 1.00 57.12 92 SER A CA 1
ATOM 707 C C . SER A 1 92 ? 14.110 3.516 -18.497 1.00 57.12 92 SER A C 1
ATOM 709 O O . SER A 1 92 ? 14.980 4.067 -17.825 1.00 57.12 92 SER A O 1
ATOM 711 N N . MET A 1 93 ? 13.127 2.797 -17.954 1.00 60.97 93 MET A N 1
ATOM 712 C CA . MET A 1 93 ? 13.036 2.481 -16.521 1.00 60.97 93 MET A CA 1
ATOM 713 C C . MET A 1 93 ? 13.951 1.324 -16.109 1.00 60.97 93 MET A C 1
ATOM 715 O O . MET A 1 93 ? 14.092 1.029 -14.924 1.00 60.97 93 MET A O 1
ATOM 719 N N . ARG A 1 94 ? 14.636 0.693 -17.075 1.00 56.59 94 ARG A N 1
ATOM 720 C CA . ARG A 1 94 ? 15.669 -0.312 -16.802 1.00 56.59 94 ARG A CA 1
ATOM 721 C C . ARG A 1 94 ? 16.748 0.355 -15.938 1.00 56.59 94 ARG A C 1
ATOM 723 O O . ARG A 1 94 ? 17.385 1.288 -16.419 1.00 56.59 94 ARG A O 1
ATOM 730 N N . LYS A 1 95 ? 16.943 -0.149 -14.711 1.00 60.28 95 LYS A N 1
ATOM 731 C CA . LYS A 1 95 ? 17.819 0.351 -13.618 1.00 60.28 95 LYS A CA 1
ATOM 732 C C . LYS A 1 95 ? 17.188 1.308 -12.597 1.00 60.28 95 LYS A C 1
ATOM 734 O O . LYS A 1 95 ? 17.901 1.753 -11.707 1.00 60.28 95 LYS A O 1
ATOM 739 N N . ARG A 1 96 ? 15.889 1.603 -12.672 1.00 69.69 96 ARG A N 1
ATOM 740 C CA . ARG A 1 96 ? 15.210 2.411 -11.649 1.00 69.69 96 ARG A CA 1
ATOM 741 C C . ARG A 1 96 ? 14.484 1.515 -10.653 1.00 69.69 96 ARG A C 1
ATOM 743 O O . ARG A 1 96 ? 13.757 0.602 -11.045 1.00 69.69 96 ARG A O 1
ATOM 750 N N . GLU A 1 97 ? 14.701 1.790 -9.374 1.00 74.81 97 GLU A N 1
ATOM 751 C CA . GLU A 1 97 ? 13.934 1.202 -8.281 1.00 74.81 97 GLU A CA 1
ATOM 752 C C . GLU A 1 97 ? 12.791 2.146 -7.921 1.00 74.81 97 GLU A C 1
ATOM 754 O O . GLU A 1 97 ? 12.987 3.354 -7.775 1.00 74.81 97 GLU A O 1
ATOM 759 N N . PHE A 1 98 ? 11.604 1.584 -7.771 1.00 77.94 98 PHE A N 1
ATOM 760 C CA . PHE A 1 98 ? 10.384 2.283 -7.416 1.00 77.94 98 PHE A CA 1
ATOM 761 C C . PHE A 1 98 ? 9.850 1.733 -6.109 1.00 77.94 98 PHE A C 1
ATOM 763 O O . PHE A 1 98 ? 10.167 0.617 -5.708 1.00 77.94 98 PHE A O 1
ATOM 770 N N . ARG A 1 99 ? 9.012 2.517 -5.455 1.00 81.38 99 ARG A N 1
ATOM 771 C CA . ARG A 1 99 ? 8.240 2.096 -4.294 1.00 81.38 99 ARG A CA 1
ATOM 772 C C . ARG A 1 99 ? 6.803 2.562 -4.475 1.00 81.38 99 ARG A C 1
ATOM 774 O O . ARG A 1 99 ? 6.558 3.592 -5.110 1.00 81.38 99 ARG A O 1
ATOM 781 N N . LEU A 1 100 ? 5.876 1.787 -3.925 1.00 82.19 100 LEU A N 1
ATOM 782 C CA . LEU A 1 100 ? 4.484 2.186 -3.768 1.00 82.19 100 LEU A CA 1
ATOM 783 C C . LEU A 1 100 ? 4.305 2.727 -2.357 1.00 82.19 100 LEU A C 1
ATOM 785 O O . LEU A 1 100 ? 4.800 2.133 -1.401 1.00 82.19 100 LEU A O 1
ATOM 789 N N . GLY A 1 101 ? 3.597 3.840 -2.239 1.00 84.00 101 GLY A N 1
ATOM 790 C CA . GLY A 1 101 ? 3.126 4.376 -0.977 1.00 84.00 101 GLY A CA 1
ATOM 791 C C . GLY A 1 101 ? 1.607 4.439 -0.936 1.00 84.00 101 GLY A C 1
ATOM 792 O O . GLY A 1 101 ? 0.958 4.472 -1.981 1.00 84.00 101 GLY A O 1
ATOM 793 N N . ALA A 1 102 ? 1.048 4.477 0.266 1.00 85.94 102 ALA A N 1
ATOM 794 C CA . ALA A 1 102 ? -0.364 4.739 0.492 1.00 85.94 102 ALA A CA 1
ATOM 795 C C . ALA A 1 102 ? -0.532 5.756 1.619 1.00 85.94 102 ALA A C 1
ATOM 797 O O . ALA A 1 102 ? 0.055 5.588 2.689 1.00 85.94 102 ALA A O 1
ATOM 798 N N . ARG A 1 103 ? -1.339 6.792 1.380 1.00 85.69 103 ARG A N 1
ATOM 799 C CA . ARG A 1 103 ? -1.651 7.839 2.364 1.00 85.69 103 ARG A CA 1
ATOM 800 C C . ARG A 1 103 ? -3.147 8.097 2.436 1.00 85.69 103 ARG A C 1
ATOM 802 O O . ARG A 1 103 ? -3.831 8.040 1.417 1.00 85.69 103 ARG A O 1
ATOM 809 N N . ALA A 1 104 ? -3.656 8.400 3.624 1.00 85.56 104 ALA A N 1
ATOM 810 C CA . ALA A 1 104 ? -5.031 8.860 3.766 1.00 85.56 104 ALA A CA 1
ATOM 811 C C . ALA A 1 104 ? -5.190 10.235 3.095 1.00 85.56 104 ALA A C 1
ATOM 813 O O . ALA A 1 104 ? -4.362 11.123 3.291 1.00 85.56 104 ALA A O 1
ATOM 814 N N . VAL A 1 105 ? -6.240 10.395 2.289 1.00 82.56 105 VAL A N 1
ATOM 815 C CA . VAL A 1 105 ? -6.600 11.680 1.658 1.00 82.56 105 VAL A CA 1
ATOM 816 C C . VAL A 1 105 ? -7.352 12.554 2.649 1.00 82.56 105 VAL A C 1
ATOM 818 O O . VAL A 1 105 ? -7.119 13.755 2.740 1.00 82.56 105 VAL A O 1
ATOM 821 N N . ASP A 1 106 ? -8.221 11.908 3.420 1.00 69.81 106 ASP A N 1
ATOM 822 C CA . ASP A 1 106 ? -9.081 12.538 4.400 1.00 69.81 106 ASP A CA 1
ATOM 823 C C . ASP A 1 106 ? -8.641 12.027 5.776 1.00 69.81 106 ASP A C 1
ATOM 825 O O . ASP A 1 106 ? -8.866 10.860 6.114 1.00 69.81 106 ASP A O 1
ATOM 829 N N . ASN A 1 107 ? -7.983 12.874 6.574 1.00 62.16 107 ASN A N 1
ATOM 830 C CA . ASN A 1 107 ? -7.828 12.584 8.000 1.00 62.16 107 ASN A CA 1
ATOM 831 C C . ASN A 1 107 ? -9.223 12.678 8.619 1.00 62.16 107 ASN A C 1
ATOM 833 O O . ASN A 1 107 ? -9.775 13.771 8.734 1.00 62.16 107 ASN A O 1
ATOM 837 N N . CYS A 1 108 ? -9.808 11.524 8.944 1.00 58.00 108 CYS A N 1
ATOM 838 C CA . CYS A 1 108 ? -11.176 11.449 9.451 1.00 58.00 108 CYS A CA 1
ATOM 839 C C . CYS A 1 108 ? -11.343 12.144 10.808 1.00 58.00 108 CYS A C 1
ATOM 841 O O . CYS A 1 108 ? -12.424 12.659 11.067 1.00 58.00 108 CYS A O 1
ATOM 843 N N . ASP A 1 109 ? -10.283 12.232 11.624 1.00 62.41 109 ASP A N 1
ATOM 844 C CA . ASP A 1 109 ? -10.329 12.838 12.955 1.00 62.41 109 ASP A CA 1
ATOM 845 C C . ASP A 1 109 ? -8.984 13.456 13.380 1.00 62.41 109 ASP A C 1
ATOM 847 O O . ASP A 1 109 ? -7.914 13.041 12.944 1.00 62.41 109 ASP A O 1
ATOM 851 N N . ILE A 1 110 ? -9.027 14.456 14.271 1.00 62.09 110 ILE A N 1
ATOM 852 C CA . ILE A 1 110 ? -7.826 15.117 14.839 1.00 62.09 110 ILE A CA 1
ATOM 853 C C . ILE A 1 110 ? -7.091 14.204 15.834 1.00 62.09 110 ILE A C 1
ATOM 855 O O . ILE A 1 110 ? -5.901 14.389 16.085 1.00 62.09 110 ILE A O 1
ATOM 859 N N . ARG A 1 111 ? -7.805 13.241 16.428 1.00 67.06 111 ARG A N 1
ATOM 860 C CA . ARG A 1 111 ? -7.258 12.326 17.438 1.00 67.06 111 ARG A CA 1
ATOM 861 C C . ARG A 1 111 ? -6.570 11.122 16.813 1.00 67.06 111 ARG A C 1
ATOM 863 O O . ARG A 1 111 ? -5.499 10.755 17.271 1.00 67.06 111 ARG A O 1
ATOM 870 N N . THR A 1 112 ? -7.142 10.571 15.746 1.00 68.94 112 THR A N 1
ATOM 871 C CA . THR A 1 112 ? -6.613 9.366 15.115 1.00 68.94 112 THR A CA 1
ATOM 872 C C . THR A 1 112 ? -5.789 9.716 13.883 1.00 68.94 112 THR A C 1
ATOM 874 O O . THR A 1 112 ? -6.280 10.353 12.951 1.00 68.94 112 THR A O 1
ATOM 877 N N . ARG A 1 113 ? -4.529 9.272 13.842 1.00 77.69 113 ARG A N 1
ATOM 878 C CA . ARG A 1 113 ? -3.638 9.511 12.701 1.00 77.69 113 ARG A CA 1
ATOM 879 C C . ARG A 1 113 ? -3.357 8.211 11.958 1.00 77.69 113 ARG A C 1
ATOM 881 O O . ARG A 1 113 ? -2.744 7.299 12.507 1.00 77.69 113 ARG A O 1
ATOM 888 N N . ILE A 1 114 ? -3.736 8.163 10.680 1.00 82.19 114 ILE A N 1
ATOM 889 C CA . ILE A 1 114 ? -3.295 7.106 9.763 1.00 82.19 114 ILE A CA 1
ATOM 890 C C . ILE A 1 114 ? -1.862 7.423 9.321 1.00 82.19 114 ILE A C 1
ATOM 892 O O . ILE A 1 114 ? -1.579 8.507 8.806 1.00 82.19 114 ILE A O 1
ATOM 896 N N . ILE A 1 115 ? -0.953 6.479 9.541 1.00 81.00 115 ILE A N 1
ATOM 897 C CA . ILE A 1 115 ? 0.425 6.525 9.065 1.00 81.00 115 ILE A CA 1
ATOM 898 C C . ILE A 1 115 ? 0.495 5.940 7.664 1.00 81.00 115 ILE A C 1
ATOM 900 O O . ILE A 1 115 ? -0.120 4.924 7.333 1.00 81.00 115 ILE A O 1
ATOM 904 N N . GLU A 1 116 ? 1.297 6.603 6.851 1.00 81.06 116 GLU A N 1
ATOM 905 C CA . GLU A 1 116 ? 1.533 6.234 5.477 1.00 81.06 116 GLU A CA 1
ATOM 906 C C . GLU A 1 116 ? 2.278 4.892 5.362 1.00 81.06 116 GLU A C 1
ATOM 908 O O . GLU A 1 116 ? 3.252 4.636 6.073 1.00 81.06 116 GLU A O 1
ATOM 913 N N . ALA A 1 117 ? 1.842 4.038 4.437 1.00 81.69 117 ALA A N 1
ATOM 914 C CA . ALA A 1 117 ? 2.521 2.782 4.126 1.00 81.69 117 ALA A CA 1
ATOM 915 C C . ALA A 1 117 ? 3.479 2.974 2.962 1.00 81.69 117 ALA A C 1
ATOM 917 O O . ALA A 1 117 ? 3.173 3.722 2.036 1.00 81.69 117 ALA A O 1
ATOM 918 N N . VAL A 1 118 ? 4.597 2.249 2.966 1.00 78.75 118 VAL A N 1
ATOM 919 C CA . VAL A 1 118 ? 5.558 2.230 1.860 1.00 78.75 118 VAL A CA 1
ATOM 920 C C . VAL A 1 118 ? 6.044 0.801 1.639 1.00 78.75 118 VAL A C 1
ATOM 922 O O . VAL A 1 118 ? 6.421 0.125 2.592 1.00 78.75 118 VAL A O 1
ATOM 925 N N . THR A 1 119 ? 6.052 0.328 0.391 1.00 76.06 119 THR A N 1
ATOM 926 C CA . THR A 1 119 ? 6.653 -0.968 0.052 1.00 76.06 119 THR A CA 1
ATOM 927 C C . THR A 1 119 ? 8.175 -0.903 0.087 1.00 76.06 119 THR A C 1
ATOM 929 O O . THR A 1 119 ? 8.792 0.142 -0.145 1.00 76.06 119 THR A O 1
ATOM 932 N N . GLU A 1 120 ? 8.794 -2.073 0.215 1.00 74.81 120 GLU A N 1
ATOM 933 C CA . GLU A 1 120 ? 10.179 -2.259 -0.207 1.00 74.81 120 GLU A CA 1
ATOM 934 C C . GLU A 1 120 ? 10.370 -1.857 -1.686 1.00 74.81 120 GLU A C 1
ATOM 936 O O . GLU A 1 120 ? 9.419 -1.913 -2.481 1.00 74.81 120 GLU A O 1
ATOM 941 N N . PRO A 1 121 ? 11.579 -1.410 -2.072 1.00 74.81 121 PRO A N 1
ATOM 942 C CA . PRO A 1 121 ? 11.864 -1.021 -3.445 1.00 74.81 121 PRO A CA 1
ATOM 943 C C . PRO A 1 121 ? 11.778 -2.213 -4.406 1.00 74.81 121 PRO A C 1
ATOM 945 O O . PRO A 1 121 ? 12.194 -3.325 -4.086 1.00 74.81 121 PRO A O 1
ATOM 948 N N . PHE A 1 122 ? 11.283 -1.965 -5.616 1.00 73.62 122 PHE A N 1
ATOM 949 C CA . PHE A 1 122 ? 11.180 -2.951 -6.688 1.00 73.62 122 PHE A CA 1
ATOM 950 C C . PHE A 1 122 ? 11.531 -2.345 -8.048 1.00 73.62 122 PHE A C 1
ATOM 952 O O . PHE A 1 122 ? 11.400 -1.145 -8.278 1.00 73.62 122 PHE A O 1
ATOM 959 N N . PHE A 1 123 ? 11.965 -3.185 -8.984 1.00 73.62 123 PHE A N 1
ATOM 960 C CA . PHE A 1 123 ? 12.287 -2.743 -10.339 1.00 73.62 123 PHE A CA 1
ATOM 961 C C . PHE A 1 123 ? 11.045 -2.727 -11.227 1.00 73.62 123 PHE A C 1
ATOM 963 O O . PHE A 1 123 ? 10.267 -3.684 -11.226 1.00 73.62 123 PHE A O 1
ATOM 970 N N . VAL A 1 124 ? 10.912 -1.679 -12.043 1.00 69.88 124 VAL A N 1
ATOM 971 C CA . VAL A 1 124 ? 9.942 -1.637 -13.146 1.00 69.88 124 VAL A CA 1
ATOM 972 C C . VAL A 1 124 ? 10.676 -1.896 -14.459 1.00 69.88 124 VAL A C 1
ATOM 974 O O . VAL A 1 124 ? 11.668 -1.240 -14.780 1.00 69.88 124 VAL A O 1
ATOM 977 N N . VAL A 1 125 ? 10.200 -2.868 -15.230 1.00 66.19 125 VAL A N 1
ATOM 978 C CA . VAL A 1 125 ? 10.793 -3.301 -16.494 1.00 66.19 125 VAL A CA 1
ATOM 979 C C . VAL A 1 125 ? 9.852 -2.960 -17.647 1.00 66.19 125 VAL A C 1
ATOM 981 O O . VAL A 1 125 ? 8.642 -3.155 -17.586 1.00 66.19 125 VAL A O 1
ATOM 984 N N . ASP A 1 126 ? 10.427 -2.433 -18.727 1.00 64.19 126 ASP A N 1
ATOM 985 C CA . ASP A 1 126 ? 9.712 -2.214 -19.984 1.00 64.19 126 ASP A CA 1
ATOM 986 C C . ASP A 1 126 ? 9.346 -3.566 -20.627 1.00 64.19 126 ASP A C 1
ATOM 988 O O . ASP A 1 126 ? 10.177 -4.479 -20.657 1.00 64.19 126 ASP A O 1
ATOM 992 N N . ARG A 1 127 ? 8.114 -3.691 -21.135 1.00 58.31 127 ARG A N 1
ATOM 993 C CA . ARG A 1 127 ? 7.471 -4.919 -21.637 1.00 58.31 127 ARG A CA 1
ATOM 994 C C . ARG A 1 127 ? 8.115 -5.481 -22.920 1.00 58.31 127 ARG A C 1
A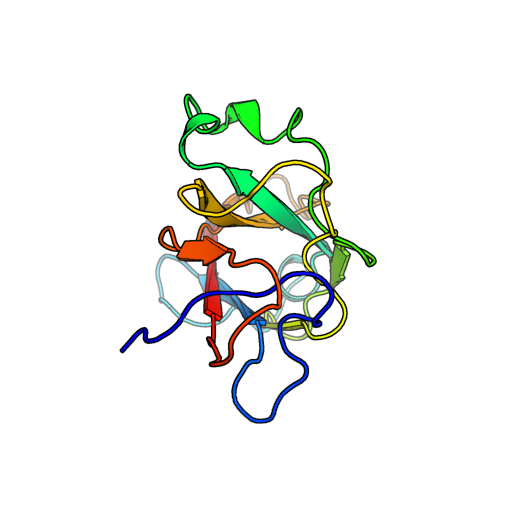TOM 996 O O . ARG A 1 127 ? 7.459 -5.627 -23.947 1.00 58.31 127 ARG A O 1
ATOM 1003 N N . ARG A 1 128 ? 9.392 -5.871 -22.861 1.00 54.62 128 ARG A N 1
ATOM 1004 C CA . ARG A 1 128 ? 10.041 -6.733 -23.868 1.00 54.62 128 ARG A CA 1
ATOM 1005 C C . ARG A 1 128 ? 10.412 -8.139 -23.353 1.00 54.62 128 ARG A C 1
ATOM 1007 O O . ARG A 1 128 ? 10.893 -8.931 -24.152 1.00 54.62 128 ARG A O 1
ATOM 1014 N N . SER A 1 129 ? 10.162 -8.495 -22.084 1.00 40.97 129 SER A N 1
ATOM 1015 C CA . SER A 1 129 ? 10.249 -9.887 -21.568 1.00 40.97 129 SER A CA 1
ATOM 1016 C C . SER A 1 129 ? 9.531 -10.071 -20.207 1.00 40.97 129 SER A C 1
ATOM 1018 O O . SER A 1 129 ? 9.307 -9.090 -19.507 1.00 40.97 129 SER A O 1
ATOM 1020 N N . SER A 1 130 ? 9.129 -11.306 -19.850 1.00 36.06 130 SER A N 1
ATOM 1021 C CA . SER A 1 130 ? 8.007 -11.646 -18.928 1.00 36.06 130 SER A CA 1
ATOM 1022 C C . SER A 1 130 ? 8.386 -12.271 -17.556 1.00 36.06 130 SER A C 1
ATOM 1024 O O . SER A 1 130 ? 9.248 -13.154 -17.546 1.00 36.06 130 SER A O 1
ATOM 1026 N N . LYS A 1 131 ? 7.717 -11.840 -16.447 1.00 49.38 131 LYS A N 1
ATOM 1027 C CA . LYS A 1 131 ? 7.238 -12.540 -15.205 1.00 49.38 131 LYS A CA 1
ATOM 1028 C C . LYS A 1 131 ? 6.918 -11.616 -13.985 1.00 49.38 131 LYS A C 1
ATOM 1030 O O . LYS A 1 131 ? 7.627 -10.657 -13.726 1.00 49.38 131 LYS A O 1
ATOM 1035 N N . TYR A 1 132 ? 5.884 -11.999 -13.223 1.00 48.06 132 TYR A N 1
ATOM 1036 C CA . TYR A 1 132 ? 4.984 -11.270 -12.287 1.00 48.06 132 TYR A CA 1
ATOM 1037 C C . TYR A 1 132 ? 5.442 -10.943 -10.839 1.00 48.06 132 TYR A C 1
ATOM 1039 O O . TYR A 1 132 ? 6.371 -11.572 -10.349 1.00 48.06 132 TYR A O 1
ATOM 1047 N N . LEU A 1 133 ? 4.724 -10.036 -10.131 1.00 52.78 133 LEU A N 1
ATOM 1048 C CA . LEU A 1 133 ? 4.873 -9.715 -8.691 1.00 52.78 133 LEU A CA 1
ATOM 1049 C C . LEU A 1 133 ? 3.539 -9.464 -7.952 1.00 52.78 133 LEU A C 1
ATOM 1051 O O . LEU A 1 133 ? 2.663 -8.781 -8.477 1.00 52.78 133 LEU A O 1
ATOM 1055 N N . ALA A 1 134 ? 3.471 -9.891 -6.685 1.00 47.78 134 ALA A N 1
ATOM 1056 C CA . ALA A 1 134 ? 2.422 -9.545 -5.719 1.00 47.78 134 ALA A CA 1
ATOM 1057 C C . ALA A 1 134 ? 2.944 -8.552 -4.662 1.00 47.78 134 ALA A C 1
ATOM 1059 O O . ALA A 1 134 ? 4.087 -8.682 -4.213 1.00 47.78 134 ALA A O 1
ATOM 1060 N N . PHE A 1 135 ? 2.108 -7.596 -4.236 1.00 54.38 135 PHE A N 1
ATOM 1061 C CA . PHE A 1 135 ? 2.454 -6.584 -3.229 1.00 54.38 135 PHE A CA 1
ATOM 1062 C C . PHE A 1 135 ? 1.413 -6.515 -2.111 1.00 54.38 135 PHE A C 1
ATOM 1064 O O . PHE A 1 135 ? 0.214 -6.525 -2.368 1.00 54.38 135 PHE A O 1
ATOM 1071 N N . GLN A 1 136 ? 1.887 -6.360 -0.877 1.00 58.22 136 GLN A N 1
ATOM 1072 C CA . GLN A 1 136 ? 1.060 -6.030 0.280 1.00 58.22 136 GLN A CA 1
ATOM 1073 C C . GLN A 1 136 ? 1.528 -4.684 0.833 1.00 58.22 136 GLN A C 1
ATOM 1075 O O . GLN A 1 136 ? 2.720 -4.498 1.085 1.00 58.22 136 GLN A O 1
ATOM 1080 N N . LEU A 1 137 ? 0.592 -3.762 1.023 1.00 64.25 137 LEU A N 1
ATOM 1081 C CA . LEU A 1 137 ? 0.789 -2.517 1.751 1.00 64.25 137 LEU A CA 1
ATOM 1082 C C . LEU A 1 137 ? 0.054 -2.618 3.091 1.00 64.25 137 LEU A C 1
ATOM 1084 O O . LEU A 1 137 ? -1.104 -3.033 3.151 1.00 64.25 137 LEU A O 1
ATOM 1088 N N . ILE A 1 138 ? 0.742 -2.239 4.164 1.00 67.62 138 ILE A N 1
ATOM 1089 C CA . ILE A 1 138 ? 0.189 -2.196 5.518 1.00 67.62 138 ILE A CA 1
ATOM 1090 C C . ILE A 1 138 ? 0.326 -0.760 6.008 1.00 67.62 138 ILE A C 1
ATOM 1092 O O . ILE A 1 138 ? 1.443 -0.275 6.191 1.00 67.62 138 ILE A O 1
ATOM 1096 N N . THR A 1 139 ? -0.807 -0.082 6.169 1.00 67.12 139 THR A N 1
ATOM 1097 C CA . THR A 1 139 ? -0.898 1.240 6.807 1.00 67.12 139 THR A CA 1
ATOM 1098 C C . THR A 1 139 ? -1.254 1.062 8.271 1.00 67.12 139 THR A C 1
ATOM 1100 O O . THR A 1 139 ? -2.073 0.203 8.596 1.00 67.12 139 THR A O 1
ATOM 1103 N N . TYR A 1 140 ? -0.685 1.893 9.139 1.00 69.25 140 TYR A N 1
ATOM 1104 C CA . TYR A 1 140 ? -0.943 1.812 10.573 1.00 69.25 140 TYR A CA 1
ATOM 1105 C C . TYR A 1 140 ? -1.867 2.926 11.047 1.00 69.25 140 TYR A C 1
ATOM 1107 O O . TYR A 1 140 ? -1.760 4.059 10.587 1.00 69.25 140 TYR A O 1
ATOM 1115 N N . LEU A 1 141 ? -2.741 2.614 11.995 1.00 69.94 141 LEU A N 1
ATOM 1116 C CA . LEU A 1 141 ? -3.547 3.577 12.729 1.00 69.94 141 LEU A CA 1
ATOM 1117 C C . LEU A 1 141 ? -2.917 3.835 14.101 1.00 69.94 141 LEU A C 1
ATOM 1119 O O . LEU A 1 141 ? -2.588 2.880 14.802 1.00 69.94 141 LEU A O 1
ATOM 1123 N N . PHE A 1 142 ? -2.769 5.107 14.478 1.00 60.09 142 PHE A N 1
ATOM 1124 C CA . PHE A 1 142 ? -2.428 5.538 15.837 1.00 60.09 142 PHE A CA 1
ATOM 1125 C C . PHE A 1 142 ? -3.619 6.255 16.474 1.00 60.09 142 PHE A C 1
ATOM 1127 O O . PHE A 1 142 ? -4.193 7.151 15.849 1.00 60.09 142 PHE A O 1
ATOM 1134 N N . HIS A 1 143 ? -3.947 5.855 17.702 1.00 58.78 143 HIS A N 1
ATOM 1135 C CA . HIS A 1 143 ? -4.985 6.443 18.553 1.00 58.78 143 HIS A CA 1
ATOM 1136 C C . HIS A 1 143 ? -4.474 7.593 19.427 1.00 58.78 143 HIS A C 1
ATOM 1138 O O . HIS A 1 143 ? -3.264 7.599 19.754 1.00 58.78 143 HIS A O 1
#

Foldseek 3Di:
DWDDAAEAPAWQDADDPRWAKEFEAAPPPRDGQQDDPQQFFKKFKAKDWPVQPPDPVSRVPDDGQKDDGRIDTHHRRMDTGGGIGGHDDPDFLVPIWMKMKMAGPDPPDPQKHKAMWIDDTGGYHYPPDDDDTHHYTYIYMDD